Protein AF-A0A379FHS0-F1 (afdb_monomer_lite)

Radius of gyration: 12.81 Å; chains: 1; bounding box: 28×20×36 Å

Sequence (53 aa):
MTIRIVDEAESHELNLTYRGKDRPTNVLSFPFEAPPEVELPLLGDLIICRQVG

Structure (mmCIF, N/CA/C/O backbone):
data_AF-A0A379FHS0-F1
#
_entry.id   AF-A0A379FHS0-F1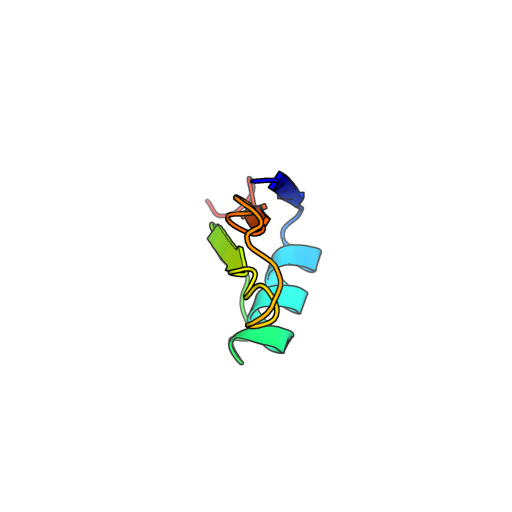
#
loop_
_atom_site.group_PDB
_atom_site.id
_atom_site.type_symbol
_atom_site.label_atom_id
_atom_site.label_alt_id
_atom_site.label_comp_id
_atom_site.label_asym_id
_atom_site.label_entity_id
_atom_site.label_seq_id
_atom_site.pdbx_PDB_ins_code
_atom_site.Cartn_x
_atom_site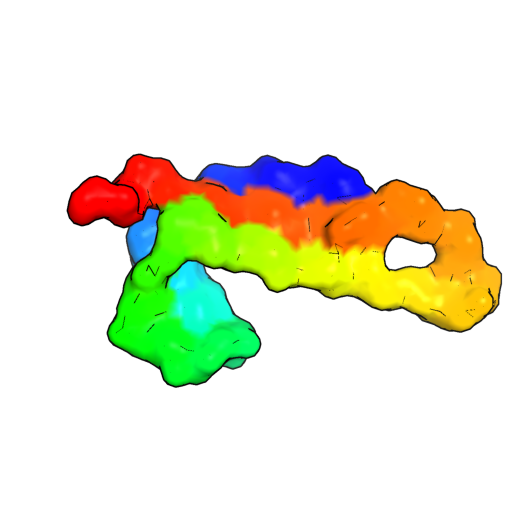.Cartn_y
_atom_site.Cartn_z
_atom_site.occupancy
_atom_site.B_iso_or_equiv
_atom_site.auth_seq_id
_atom_site.auth_comp_id
_atom_site.auth_asym_id
_atom_site.auth_atom_id
_atom_site.pdbx_PDB_model_num
ATOM 1 N N . MET A 1 1 ? 8.552 8.844 -7.344 1.00 78.69 1 MET A N 1
ATOM 2 C CA . MET A 1 1 ? 7.995 8.481 -6.027 1.00 78.69 1 MET A CA 1
ATOM 3 C C . MET A 1 1 ? 6.629 9.118 -5.928 1.00 78.69 1 MET A C 1
ATOM 5 O O . MET A 1 1 ? 6.550 10.329 -6.112 1.00 78.69 1 MET A O 1
ATOM 9 N N . THR A 1 2 ? 5.593 8.330 -5.661 1.00 85.88 2 THR A N 1
ATOM 10 C CA . THR A 1 2 ? 4.224 8.832 -5.471 1.00 85.88 2 THR A CA 1
ATOM 11 C C . THR A 1 2 ? 3.815 8.613 -4.024 1.00 85.88 2 THR A C 1
ATOM 13 O O . THR A 1 2 ? 4.078 7.552 -3.462 1.00 85.88 2 THR A O 1
ATOM 16 N N . ILE A 1 3 ? 3.169 9.604 -3.411 1.00 88.38 3 ILE A N 1
ATOM 17 C CA . ILE A 1 3 ? 2.574 9.464 -2.080 1.00 88.38 3 ILE A CA 1
ATOM 18 C C . ILE A 1 3 ? 1.063 9.572 -2.235 1.00 88.38 3 ILE A C 1
ATOM 20 O O . ILE A 1 3 ? 0.565 10.551 -2.790 1.00 88.38 3 ILE A O 1
ATOM 24 N N . ARG A 1 4 ? 0.338 8.573 -1.738 1.00 91.12 4 ARG A N 1
ATOM 25 C CA . ARG A 1 4 ? -1.124 8.527 -1.739 1.00 91.12 4 ARG A CA 1
ATOM 26 C C . ARG A 1 4 ? -1.627 8.510 -0.302 1.00 91.12 4 ARG A C 1
ATOM 28 O O . ARG A 1 4 ? -1.189 7.693 0.505 1.00 91.12 4 ARG A O 1
ATOM 35 N N . ILE A 1 5 ? -2.542 9.423 0.004 1.00 91.06 5 ILE A N 1
ATOM 36 C CA . ILE A 1 5 ? -3.246 9.446 1.285 1.00 91.06 5 ILE A CA 1
ATOM 37 C C . ILE A 1 5 ? -4.544 8.674 1.100 1.00 91.06 5 ILE A C 1
ATOM 39 O O . ILE A 1 5 ? -5.309 8.990 0.191 1.00 91.06 5 ILE A O 1
ATOM 43 N N . VAL A 1 6 ? -4.764 7.680 1.951 1.00 90.69 6 VAL A N 1
ATOM 44 C CA . VAL A 1 6 ? -5.928 6.791 1.896 1.00 90.69 6 VAL A CA 1
ATOM 45 C C . VAL A 1 6 ? -6.650 6.775 3.239 1.00 90.69 6 VAL A C 1
ATOM 47 O O . VAL A 1 6 ? -6.100 7.202 4.263 1.00 90.69 6 VAL A O 1
ATOM 50 N N . ASP A 1 7 ? -7.887 6.293 3.228 1.00 92.38 7 ASP A N 1
ATOM 51 C CA . ASP A 1 7 ? -8.647 6.035 4.445 1.00 92.38 7 ASP A CA 1
ATOM 52 C C . ASP A 1 7 ? -8.275 4.681 5.079 1.00 92.38 7 ASP A C 1
ATOM 54 O O . ASP A 1 7 ? -7.386 3.953 4.622 1.00 92.38 7 ASP A O 1
ATOM 58 N N . GLU A 1 8 ? -8.898 4.379 6.214 1.00 92.19 8 GLU A N 1
ATOM 59 C CA . GLU A 1 8 ? -8.657 3.144 6.958 1.00 92.19 8 GLU A CA 1
ATOM 60 C C . GLU A 1 8 ? -9.133 1.891 6.211 1.00 92.19 8 GLU A C 1
ATOM 62 O O . GLU A 1 8 ? -8.465 0.858 6.274 1.00 92.19 8 GLU A O 1
ATOM 67 N N . ALA A 1 9 ? -10.242 1.983 5.470 1.00 93.19 9 ALA A N 1
ATOM 68 C CA . ALA A 1 9 ? -10.814 0.857 4.740 1.00 93.19 9 ALA A CA 1
ATOM 69 C C . ALA A 1 9 ? -9.898 0.422 3.587 1.00 93.19 9 ALA A C 1
ATOM 71 O O . ALA A 1 9 ? -9.570 -0.760 3.473 1.00 93.19 9 ALA A O 1
ATOM 72 N N . GLU A 1 10 ? -9.405 1.376 2.795 1.00 93.81 10 GLU A N 1
ATOM 73 C CA . GLU A 1 10 ? -8.446 1.104 1.723 1.00 93.81 10 GLU A CA 1
ATOM 74 C C . GLU A 1 10 ? -7.102 0.619 2.300 1.00 93.81 10 GLU A C 1
ATOM 76 O O . GLU A 1 10 ? -6.516 -0.338 1.795 1.00 93.81 10 GLU A O 1
ATOM 81 N N . SER A 1 11 ? -6.622 1.203 3.407 1.00 94.00 11 SER A N 1
ATOM 82 C CA . SER A 1 11 ? -5.412 0.713 4.092 1.00 94.00 11 SER A CA 1
ATOM 83 C C . SER A 1 11 ? -5.552 -0.740 4.555 1.00 94.00 11 SER A C 1
ATOM 85 O O . SER A 1 11 ? -4.631 -1.541 4.376 1.00 94.00 11 SER A O 1
ATOM 87 N N . HIS A 1 12 ? -6.704 -1.091 5.128 1.00 94.44 12 HIS A N 1
ATOM 88 C CA . HIS A 1 12 ? -7.016 -2.446 5.564 1.00 94.44 12 HIS A CA 1
ATOM 89 C C . HIS A 1 12 ? -6.999 -3.431 4.392 1.00 94.44 12 HIS A C 1
ATOM 91 O O . HIS A 1 12 ? -6.295 -4.439 4.448 1.00 94.44 12 HIS A O 1
ATOM 97 N N . GLU A 1 13 ? -7.726 -3.126 3.315 1.00 95.94 13 GLU A N 1
ATOM 98 C CA . GLU A 1 13 ? -7.786 -3.969 2.118 1.00 95.94 13 GLU A CA 1
ATOM 99 C C . GLU A 1 13 ? -6.394 -4.187 1.509 1.00 95.94 13 GLU A C 1
ATOM 101 O O . GLU A 1 13 ? -6.018 -5.321 1.197 1.00 95.94 13 GLU A O 1
ATOM 106 N N . LEU A 1 14 ? -5.585 -3.130 1.411 1.00 94.75 14 LEU A N 1
ATOM 107 C CA . LEU A 1 14 ? -4.221 -3.216 0.891 1.00 94.75 14 LEU A CA 1
ATOM 108 C C . LEU A 1 14 ? -3.298 -4.029 1.811 1.00 94.75 14 LEU A C 1
ATOM 110 O O . LEU A 1 14 ? -2.492 -4.829 1.330 1.00 94.75 14 LEU A O 1
ATOM 114 N N . ASN A 1 15 ? -3.394 -3.867 3.132 1.00 95.19 15 ASN A N 1
ATOM 115 C CA . ASN A 1 15 ? -2.564 -4.617 4.079 1.00 95.19 15 ASN A CA 1
ATOM 116 C C . ASN A 1 15 ? -2.948 -6.105 4.115 1.00 95.19 15 ASN A C 1
ATOM 118 O O . ASN A 1 15 ? -2.074 -6.971 4.220 1.00 95.19 15 ASN A O 1
ATOM 122 N N . LEU A 1 16 ? -4.234 -6.413 3.957 1.00 96.44 16 LEU A N 1
ATOM 123 C CA . LEU A 1 16 ? -4.711 -7.781 3.820 1.00 96.44 16 LEU A CA 1
ATOM 124 C C . LEU A 1 16 ? -4.226 -8.395 2.503 1.00 96.44 16 LEU A C 1
ATOM 126 O O . LEU A 1 16 ? -3.606 -9.454 2.516 1.00 96.44 16 LEU A O 1
ATOM 130 N N . THR A 1 17 ? -4.425 -7.701 1.384 1.00 96.38 17 THR A N 1
ATOM 131 C CA . THR A 1 17 ? -4.105 -8.210 0.042 1.00 96.38 17 THR A CA 1
ATOM 132 C C . THR A 1 17 ? -2.607 -8.425 -0.156 1.00 96.38 17 THR A C 1
ATOM 134 O O . THR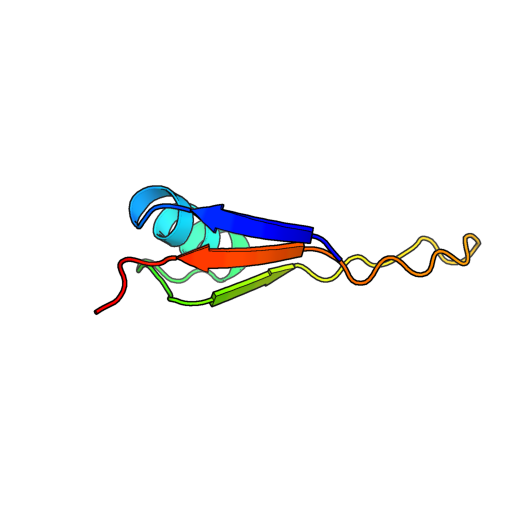 A 1 17 ? -2.188 -9.476 -0.635 1.00 96.38 17 THR A O 1
ATOM 137 N N . TYR A 1 18 ? -1.781 -7.449 0.230 1.00 93.44 18 TYR A N 1
ATOM 138 C CA . TYR A 1 18 ? -0.349 -7.467 -0.082 1.00 93.44 18 TYR A CA 1
ATOM 139 C C . TYR A 1 18 ? 0.537 -7.949 1.068 1.00 93.44 18 TYR A C 1
ATOM 141 O O . TYR A 1 18 ? 1.680 -8.340 0.829 1.00 93.44 18 TYR A O 1
ATOM 149 N N . ARG A 1 19 ? 0.056 -7.918 2.319 1.00 92.44 19 ARG A N 1
ATOM 150 C CA . ARG A 1 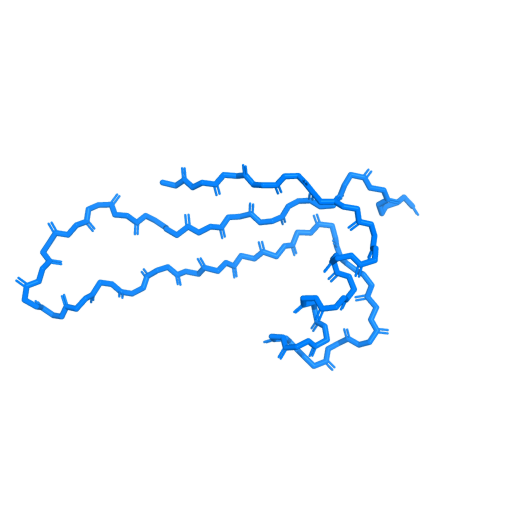19 ? 0.816 -8.403 3.487 1.00 92.44 19 ARG A CA 1
ATOM 151 C C . ARG A 1 19 ? 0.133 -9.531 4.257 1.00 92.44 19 ARG A C 1
ATOM 153 O O . ARG A 1 19 ? 0.735 -10.020 5.213 1.00 92.44 19 ARG A O 1
ATOM 160 N N . GLY A 1 20 ? -1.083 -9.937 3.885 1.00 95.00 20 GLY A N 1
ATOM 161 C CA . GLY A 1 20 ? -1.848 -10.965 4.598 1.00 95.00 20 GLY A CA 1
ATOM 162 C C . GLY A 1 20 ? -2.278 -10.544 6.004 1.00 95.00 20 GLY A C 1
ATOM 163 O O . GLY A 1 20 ? -2.515 -11.401 6.851 1.00 95.00 20 GLY A O 1
ATOM 164 N N . LYS A 1 21 ? -2.305 -9.238 6.299 1.00 92.94 21 LYS A N 1
ATOM 165 C CA . LYS A 1 21 ? -2.625 -8.711 7.630 1.00 92.94 21 LYS A CA 1
ATOM 166 C C . LYS A 1 21 ? -4.021 -8.104 7.634 1.00 92.94 21 LYS A C 1
ATOM 168 O O . LYS A 1 21 ? -4.223 -7.038 7.066 1.00 92.94 21 LYS A O 1
ATOM 173 N N . ASP A 1 22 ? -4.932 -8.752 8.348 1.00 94.94 22 ASP A N 1
ATOM 174 C CA . ASP A 1 22 ? -6.330 -8.338 8.523 1.00 94.94 22 ASP A CA 1
ATOM 175 C C . ASP A 1 22 ? -6.463 -7.199 9.553 1.00 94.94 22 ASP A C 1
ATOM 177 O O . ASP A 1 22 ? -6.952 -7.379 10.666 1.00 94.94 22 ASP A O 1
ATOM 181 N N . ARG A 1 23 ? -5.847 -6.050 9.244 1.00 91.88 23 ARG A N 1
ATOM 182 C CA . ARG A 1 23 ? -5.916 -4.799 10.019 1.00 91.88 23 ARG A CA 1
ATOM 183 C C . ARG A 1 23 ? -5.381 -3.624 9.195 1.00 91.88 23 ARG A C 1
ATOM 185 O O . ARG A 1 23 ? -4.462 -3.836 8.401 1.00 91.88 23 ARG A O 1
ATOM 192 N N . PRO A 1 24 ? -5.829 -2.380 9.423 1.00 91.25 24 PRO A N 1
ATOM 193 C CA . PRO A 1 24 ? -5.199 -1.212 8.813 1.00 91.25 24 PRO A CA 1
ATOM 194 C C . PRO A 1 24 ? -3.771 -0.993 9.342 1.00 91.25 24 PRO A C 1
ATOM 196 O O . PRO A 1 24 ? -3.356 -1.530 10.379 1.00 91.25 24 PRO A O 1
ATOM 199 N N . THR A 1 25 ? -2.995 -0.191 8.616 1.00 91.06 25 THR A N 1
ATOM 200 C CA . THR A 1 25 ? -1.657 0.253 9.030 1.00 91.06 25 THR A CA 1
ATOM 201 C C . THR A 1 25 ? -1.388 1.687 8.579 1.00 91.06 25 THR A C 1
ATOM 203 O O . THR A 1 25 ? -1.949 2.165 7.594 1.00 91.06 25 THR A O 1
ATOM 206 N N . ASN A 1 26 ? -0.519 2.391 9.303 1.00 89.75 26 ASN A N 1
ATOM 207 C CA . ASN A 1 26 ? -0.228 3.807 9.068 1.00 89.75 26 ASN A CA 1
ATOM 208 C C . ASN A 1 26 ? 0.489 4.014 7.728 1.00 89.75 26 ASN A C 1
ATOM 210 O O . ASN A 1 26 ? 0.289 5.028 7.064 1.00 89.75 26 ASN A O 1
ATOM 214 N N . VAL A 1 27 ? 1.338 3.055 7.346 1.00 91.81 27 VAL A N 1
ATOM 215 C CA . VAL A 1 27 ? 2.182 3.131 6.152 1.00 91.81 27 VAL A CA 1
ATOM 216 C C . VAL A 1 27 ? 2.263 1.768 5.464 1.00 91.81 27 VAL A C 1
ATOM 218 O O . VAL A 1 27 ? 2.532 0.753 6.116 1.00 91.81 27 VAL A O 1
ATOM 221 N N . LEU A 1 28 ? 2.091 1.764 4.141 1.00 91.50 28 LEU A N 1
ATOM 222 C CA . LEU A 1 28 ? 2.436 0.666 3.236 1.00 91.50 28 LEU A CA 1
ATOM 223 C C . LEU A 1 28 ? 3.351 1.192 2.127 1.00 91.50 28 LEU A C 1
ATOM 225 O O . LEU A 1 28 ? 3.132 2.274 1.589 1.00 91.50 28 LEU A O 1
ATOM 229 N N . SER A 1 29 ? 4.369 0.413 1.773 1.00 91.19 29 SER A N 1
ATOM 230 C CA . SER A 1 29 ? 5.329 0.754 0.718 1.00 91.19 29 SER A CA 1
ATOM 231 C C . SER A 1 29 ? 5.286 -0.306 -0.371 1.00 91.19 29 SER A C 1
ATOM 233 O O . SER A 1 29 ? 5.410 -1.496 -0.069 1.00 91.19 29 SER A O 1
ATOM 235 N N . PHE A 1 30 ? 5.129 0.148 -1.610 1.00 90.06 30 PHE A N 1
ATOM 236 C CA . PHE A 1 30 ? 5.051 -0.662 -2.817 1.00 90.06 30 PHE A CA 1
ATOM 237 C C . PHE A 1 30 ? 6.245 -0.306 -3.703 1.00 90.06 30 PHE A C 1
ATOM 239 O O . PHE A 1 30 ? 6.196 0.696 -4.424 1.00 90.06 30 PHE A O 1
ATOM 246 N N . PRO A 1 31 ? 7.357 -1.055 -3.600 1.00 85.19 31 PRO A N 1
ATOM 247 C CA . PRO A 1 31 ? 8.516 -0.794 -4.435 1.00 85.19 31 PRO A CA 1
ATOM 248 C C . PRO A 1 31 ? 8.151 -1.043 -5.898 1.00 85.19 31 PRO A C 1
ATOM 250 O O . PRO A 1 31 ? 7.445 -1.997 -6.222 1.00 85.19 31 PRO A O 1
ATOM 253 N N . PHE A 1 32 ? 8.640 -0.176 -6.776 1.00 84.19 32 PHE A N 1
ATOM 254 C CA . PHE A 1 32 ? 8.613 -0.438 -8.205 1.00 84.19 32 PHE A CA 1
ATOM 255 C C . PHE A 1 32 ? 9.921 -1.124 -8.590 1.00 84.19 32 PHE A C 1
ATOM 257 O O . PHE A 1 32 ? 10.998 -0.585 -8.337 1.00 84.19 32 PHE A O 1
ATOM 264 N N . GLU A 1 33 ? 9.821 -2.299 -9.200 1.00 78.31 33 GLU A N 1
ATOM 265 C CA . GLU A 1 33 ? 10.953 -2.952 -9.848 1.00 78.31 33 GLU A CA 1
ATOM 266 C C . GLU A 1 33 ? 10.887 -2.644 -11.342 1.00 78.31 33 GLU A C 1
ATOM 268 O O . GLU A 1 33 ? 9.969 -3.073 -12.045 1.00 78.31 33 GLU A O 1
ATOM 273 N N . ALA A 1 34 ? 11.844 -1.845 -11.816 1.00 77.25 34 ALA A N 1
ATOM 274 C CA . ALA A 1 34 ? 11.975 -1.575 -13.236 1.00 77.25 34 ALA A CA 1
ATOM 275 C C . ALA A 1 34 ? 12.400 -2.860 -13.971 1.00 77.25 34 ALA A C 1
ATOM 277 O O . ALA A 1 34 ? 13.216 -3.619 -13.440 1.00 77.25 34 ALA A O 1
ATOM 278 N N . PRO A 1 35 ? 11.889 -3.108 -15.191 1.00 83.88 35 PRO A N 1
ATOM 279 C CA . PRO A 1 35 ? 12.408 -4.171 -16.040 1.00 83.88 35 PRO A CA 1
ATOM 280 C C . PRO A 1 35 ? 13.928 -4.027 -16.241 1.00 83.88 35 PRO A C 1
ATOM 282 O O . PRO A 1 35 ? 14.410 -2.893 -16.315 1.00 83.88 35 PRO A O 1
ATOM 285 N N . PRO A 1 36 ? 14.681 -5.136 -16.365 1.00 79.75 36 PRO A N 1
ATOM 286 C CA . PRO A 1 36 ? 16.148 -5.120 -16.425 1.00 79.75 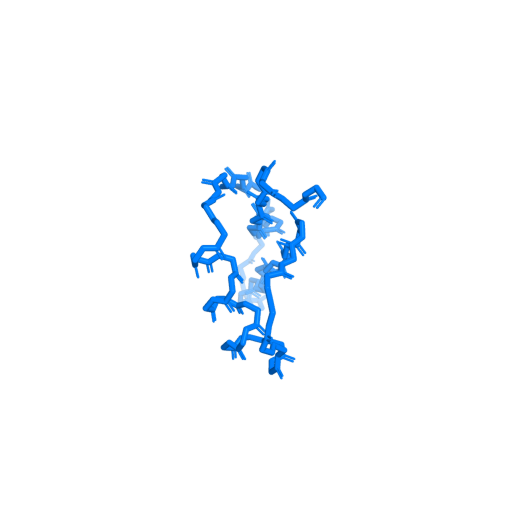36 PRO A CA 1
ATOM 287 C C . PRO A 1 36 ? 16.740 -4.212 -17.515 1.00 79.75 36 PRO A C 1
ATOM 289 O O . PRO A 1 36 ? 17.852 -3.714 -17.370 1.00 79.75 36 PRO A O 1
ATOM 292 N N . GLU A 1 37 ? 16.010 -3.992 -18.606 1.00 83.50 37 GLU A N 1
ATOM 293 C CA . GLU A 1 37 ? 16.448 -3.225 -19.775 1.00 83.50 37 GLU A CA 1
ATOM 294 C C . GLU A 1 37 ? 16.086 -1.731 -19.699 1.00 83.50 37 GLU A C 1
ATOM 296 O O . GLU A 1 37 ? 16.338 -0.982 -20.646 1.00 83.50 37 GLU A O 1
ATOM 301 N N . VAL A 1 38 ? 15.464 -1.288 -18.602 1.00 80.25 38 VAL A N 1
ATOM 302 C CA . VAL A 1 38 ? 14.899 0.055 -18.466 1.00 80.25 38 VAL A CA 1
ATOM 303 C C . VAL A 1 38 ? 15.445 0.740 -17.212 1.00 80.25 38 VAL A C 1
ATOM 305 O O . VAL A 1 38 ? 14.970 0.521 -16.100 1.00 80.25 38 VAL A O 1
ATOM 308 N N . GLU A 1 39 ? 16.409 1.644 -17.391 1.00 72.06 39 GLU A N 1
ATOM 309 C CA . GLU A 1 39 ? 16.866 2.527 -16.313 1.00 72.06 39 GLU A CA 1
ATOM 310 C C . GLU A 1 39 ? 15.860 3.665 -16.094 1.00 72.06 39 GLU A C 1
ATOM 312 O O . GLU A 1 39 ? 15.910 4.718 -16.732 1.00 72.06 39 GLU A O 1
ATOM 317 N N . LEU A 1 40 ? 14.917 3.450 -15.175 1.00 75.81 40 LEU A N 1
ATOM 318 C CA . LEU A 1 40 ? 13.985 4.477 -14.716 1.00 75.81 40 LEU A CA 1
ATOM 319 C C . LEU A 1 40 ? 14.229 4.795 -13.235 1.00 75.81 40 LEU A C 1
ATOM 321 O O . LEU A 1 40 ? 14.181 3.887 -12.405 1.00 75.81 40 LEU A O 1
ATOM 325 N N . PRO A 1 41 ? 14.395 6.076 -12.851 1.00 69.44 41 PRO A N 1
ATOM 326 C CA . PRO A 1 41 ? 14.536 6.480 -11.452 1.00 69.44 41 PRO A CA 1
ATOM 327 C C . PRO A 1 41 ? 13.173 6.520 -10.724 1.00 69.44 41 PRO A C 1
ATOM 329 O O . PRO A 1 41 ? 12.824 7.498 -10.058 1.00 69.44 41 PRO A O 1
ATOM 332 N N . LEU A 1 42 ? 12.351 5.475 -10.870 1.00 74.50 42 LEU A N 1
ATOM 333 C CA . LEU A 1 42 ? 11.032 5.371 -10.243 1.00 74.50 42 LEU A CA 1
ATOM 334 C C . LEU A 1 42 ? 11.122 4.574 -8.936 1.00 74.50 42 LEU A C 1
ATOM 336 O O . LEU A 1 42 ? 11.234 3.359 -8.939 1.00 74.50 42 LEU A O 1
ATOM 340 N N . LEU A 1 43 ? 11.029 5.277 -7.805 1.00 73.50 43 LEU A N 1
ATOM 341 C CA . LEU A 1 43 ? 11.139 4.700 -6.452 1.00 73.50 43 LEU A CA 1
ATOM 342 C C . LEU A 1 43 ? 9.884 3.937 -5.957 1.00 73.50 43 LEU A C 1
ATOM 344 O O . LEU A 1 43 ? 9.896 3.416 -4.847 1.00 73.50 43 LEU A O 1
ATOM 348 N N . GLY A 1 44 ? 8.804 3.878 -6.745 1.00 80.88 44 GLY A N 1
ATOM 349 C CA . GLY A 1 44 ? 7.532 3.252 -6.354 1.00 80.88 44 GLY A CA 1
ATOM 350 C C . GLY A 1 44 ? 6.570 4.161 -5.580 1.00 80.88 44 GLY A C 1
ATOM 351 O O . GLY A 1 44 ? 6.698 5.397 -5.604 1.00 80.88 44 GLY A O 1
ATOM 352 N N . ASP A 1 45 ? 5.603 3.523 -4.915 1.00 83.62 45 ASP A N 1
ATOM 353 C CA . ASP A 1 45 ? 4.464 4.164 -4.255 1.00 83.62 45 ASP A CA 1
ATOM 354 C C . ASP A 1 45 ? 4.501 3.992 -2.731 1.00 83.62 45 ASP A C 1
ATOM 356 O O . ASP A 1 45 ? 4.799 2.923 -2.188 1.00 83.62 45 ASP A O 1
ATOM 360 N N . LEU A 1 46 ? 4.140 5.065 -2.027 1.00 87.00 46 LEU A N 1
ATOM 361 C CA . LEU A 1 46 ? 3.945 5.086 -0.584 1.00 87.00 46 LEU A CA 1
ATOM 362 C C . LEU A 1 46 ? 2.481 5.407 -0.274 1.00 87.00 46 LEU A C 1
ATOM 364 O O . LEU A 1 46 ? 1.981 6.478 -0.619 1.00 87.00 46 LEU A O 1
ATOM 368 N N . ILE A 1 47 ? 1.808 4.487 0.405 1.00 88.62 47 ILE A N 1
ATOM 369 C CA . ILE A 1 47 ? 0.435 4.646 0.881 1.00 88.62 47 ILE A CA 1
ATOM 370 C C . ILE A 1 47 ? 0.494 5.037 2.357 1.00 88.62 47 ILE A C 1
ATOM 372 O O . ILE A 1 47 ? 1.107 4.336 3.166 1.00 88.62 47 ILE A O 1
ATOM 376 N N . ILE A 1 48 ? -0.137 6.157 2.706 1.00 89.12 48 ILE A N 1
ATOM 377 C CA . ILE A 1 48 ? -0.215 6.669 4.076 1.00 89.12 48 ILE A CA 1
ATOM 378 C C . ILE A 1 48 ? -1.681 6.746 4.492 1.00 89.12 48 ILE A C 1
ATOM 380 O O . ILE A 1 48 ? -2.475 7.448 3.866 1.00 89.12 48 ILE A O 1
ATOM 384 N N . CYS A 1 49 ? -2.028 6.072 5.585 1.00 88.81 49 CYS A N 1
ATOM 385 C CA . CYS A 1 49 ? -3.339 6.192 6.209 1.00 88.81 49 CYS A CA 1
ATOM 386 C C . CYS A 1 49 ? -3.266 7.203 7.356 1.00 88.81 49 CYS A C 1
ATOM 388 O O . CYS A 1 49 ? -2.542 7.003 8.333 1.00 88.81 49 CYS A O 1
ATOM 390 N N . ARG A 1 50 ? -4.013 8.307 7.244 1.00 73.00 50 ARG A N 1
ATOM 391 C CA . ARG A 1 50 ? -3.986 9.403 8.232 1.00 73.00 50 ARG A CA 1
ATOM 392 C C . ARG A 1 50 ? -4.741 9.070 9.531 1.00 73.00 50 ARG A C 1
ATOM 394 O O . ARG A 1 50 ? -4.599 9.803 10.503 1.00 73.00 50 ARG A O 1
ATOM 401 N N . GLN A 1 51 ? -5.542 8.005 9.549 1.00 64.88 51 GLN A N 1
ATOM 402 C CA . GLN A 1 51 ? -6.532 7.731 10.602 1.00 64.88 51 GLN A CA 1
ATOM 403 C C . GLN A 1 51 ? -6.107 6.682 11.634 1.00 64.88 51 GLN A C 1
ATOM 405 O O . GLN A 1 51 ? -6.871 6.399 12.548 1.00 64.88 51 GLN A O 1
ATOM 410 N N . VAL A 1 52 ? -4.893 6.140 11.545 1.00 56.69 52 VAL A N 1
ATOM 411 C CA . VAL A 1 52 ? -4.431 5.129 12.503 1.00 56.69 52 VAL A CA 1
ATOM 412 C C . VAL A 1 52 ? -3.847 5.825 1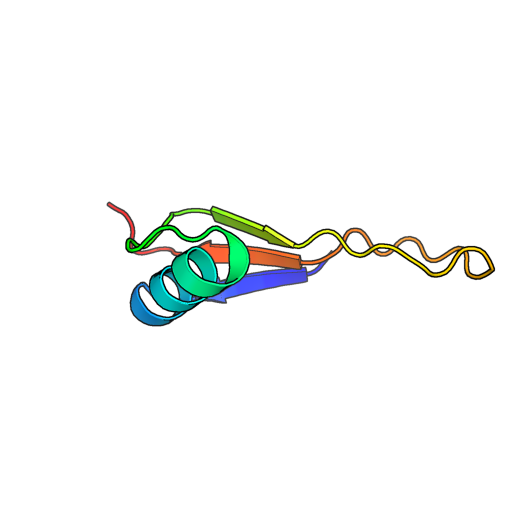3.740 1.00 56.69 52 VAL A C 1
ATOM 414 O O . VAL A 1 52 ? -2.639 6.070 13.824 1.00 56.69 52 VAL A O 1
ATOM 417 N N . GLY A 1 53 ? -4.748 6.238 14.632 1.00 50.31 53 GLY A N 1
ATOM 418 C CA . GLY A 1 53 ? -4.476 6.772 15.970 1.00 50.31 53 GLY A CA 1
ATOM 419 C C . GLY A 1 53 ? -4.732 5.740 17.056 1.00 50.31 53 GLY A C 1
ATOM 420 O O . GLY A 1 53 ? -5.639 4.902 16.863 1.00 50.31 53 GLY A O 1
#

Organism: Proteus mirabilis (NCBI:txid584)

pLDDT: mean 85.7, std 10.03, range [50.31, 96.44]

Foldseek 3Di:
DEEAEDEFVVQQVCCCVPVVDNGGDQKDFDADDDDPVDDDPDRGYIYGYPPPD

InterPro domains:
  IPR002036 Endoribonuclease YbeY [PF02130] (1-51)
  IPR002036 Endoribonuclease YbeY [TIGR00043] (1-52)
  IPR023091 Metalloprotease catalytic domain superfamily, predicted [G3DSA:3.40.390.30] (1-52)

Secondary structure (DSSP, 8-state):
-EEEEE-HHHHHHHHHHHH--SS--SEEEE-----TT-------EEEEETT--